Protein AF-A0AAJ1ENW9-F1 (afdb_monomer)

Secondary structure (DSSP, 8-state):
------STTTHHHHHHHHHHHHHHHHHHHHHHHHHHHTT--HHHHHHHHT--HHHHHHHHHHHH--

Nearest PDB structures (foldseek):
  4ldz-assembly1_B  TM=9.840E-01  e=3.621E-01  Bacillus subtilis subsp. subtilis str. 168
  4zms-assembly1_B  TM=9.906E-01  e=5.854E-01  Streptococcus pneumoniae R6
  4ld5-assembly1_B  TM=6.978E-01  e=9.465E-01  Staphylococcus aureus
  4hri-assembly1_B  TM=7.747E-01  e=3.040E+00  Nostoc sp. PCC 7120 = FACHB-418
  4yrv-assembly1_A  TM=7.631E-01  e=4.000E+00  Nostoc sp. PCC 7120 = FACHB-418

Radius of gyration: 18.67 Å; Cα contacts (8 Å, |Δi|>4): 24; chains: 1; bounding box: 33×60×18 Å

Mean predicted aligned error: 11.03 Å

Organism: Mediterraneibacter gnavus (NCBI:txid33038)

Structure (mmCIF, N/CA/C/O backbone):
data_AF-A0AAJ1ENW9-F1
#
_entry.id   AF-A0AAJ1ENW9-F1
#
loop_
_atom_site.group_PDB
_atom_site.id
_atom_site.type_symbol
_atom_site.label_atom_id
_atom_site.label_alt_id
_atom_site.label_comp_id
_atom_site.label_asym_id
_atom_site.label_entity_id
_atom_site.label_seq_id
_atom_site.pdbx_PDB_ins_code
_atom_site.Cartn_x
_atom_site.Cartn_y
_atom_site.Cartn_z
_atom_site.occupancy
_atom_site.B_iso_or_equiv
_atom_site.auth_seq_id
_atom_site.auth_comp_id
_atom_site.auth_asym_id
_atom_site.auth_atom_id
_atom_site.pdbx_PDB_model_num
ATOM 1 N N . MET A 1 1 ? 16.426 48.756 -6.976 1.00 46.19 1 MET A N 1
ATOM 2 C CA . MET A 1 1 ? 17.864 48.425 -6.891 1.00 46.19 1 MET A CA 1
ATOM 3 C C . MET A 1 1 ? 17.967 47.097 -6.161 1.00 46.19 1 MET A C 1
ATOM 5 O O . MET A 1 1 ? 17.309 46.954 -5.139 1.00 46.19 1 MET A O 1
ATOM 9 N N . SER A 1 2 ? 18.663 46.145 -6.777 1.00 51.72 2 SER A N 1
ATOM 10 C CA . SER A 1 2 ? 18.617 44.687 -6.615 1.00 51.72 2 SER A CA 1
ATOM 11 C C . SER A 1 2 ? 18.546 44.129 -5.193 1.00 51.72 2 SER A C 1
ATOM 13 O O . SER A 1 2 ? 19.424 44.396 -4.377 1.00 51.72 2 SER A O 1
ATOM 15 N N . ILE A 1 3 ? 17.570 43.245 -4.962 1.00 43.22 3 ILE A N 1
ATOM 16 C CA . ILE A 1 3 ? 17.674 42.197 -3.948 1.00 43.22 3 ILE A CA 1
ATOM 17 C C . ILE A 1 3 ? 17.665 40.839 -4.655 1.00 43.22 3 ILE A C 1
ATOM 19 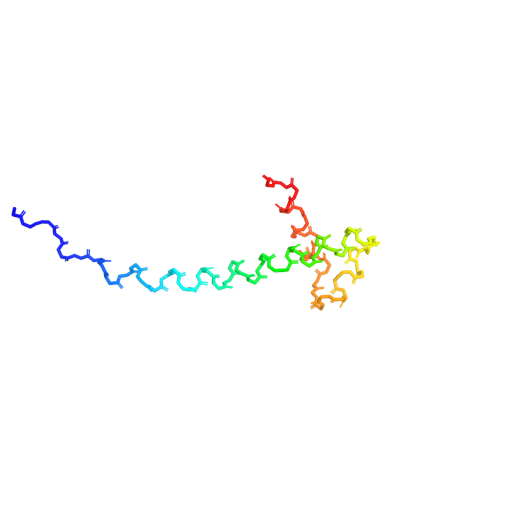O O . ILE A 1 3 ? 16.657 40.403 -5.193 1.00 43.22 3 ILE A O 1
ATOM 23 N N . TYR A 1 4 ? 18.831 40.203 -4.637 1.00 45.41 4 TYR A N 1
ATOM 24 C CA . TYR A 1 4 ? 19.009 38.764 -4.782 1.00 45.41 4 TYR A CA 1
ATOM 25 C C . TYR A 1 4 ? 18.810 38.150 -6.175 1.00 45.41 4 TYR A C 1
ATOM 27 O O . TYR A 1 4 ? 17.842 37.461 -6.479 1.00 45.41 4 TYR A O 1
ATOM 35 N N . GLU A 1 5 ? 19.869 38.278 -6.972 1.00 52.12 5 GLU A N 1
ATOM 36 C CA . GLU A 1 5 ? 20.435 37.133 -7.686 1.00 52.12 5 GLU A CA 1
ATOM 37 C C . GLU A 1 5 ? 20.746 36.004 -6.681 1.00 52.12 5 GLU A C 1
ATOM 39 O O . GLU A 1 5 ? 21.856 35.924 -6.164 1.00 52.12 5 GLU A O 1
ATOM 44 N N . TYR A 1 6 ? 19.770 35.165 -6.332 1.00 51.19 6 TYR A N 1
ATOM 45 C CA . TYR A 1 6 ? 20.027 33.836 -5.766 1.00 51.19 6 TYR A CA 1
ATOM 46 C C . TYR A 1 6 ? 18.749 32.981 -5.798 1.00 51.19 6 TYR A C 1
ATOM 48 O O . TYR A 1 6 ? 17.654 33.495 -5.604 1.00 51.19 6 TYR A O 1
ATOM 56 N N . ASP A 1 7 ? 18.920 31.678 -6.025 1.00 54.28 7 ASP A N 1
ATOM 57 C CA . ASP A 1 7 ? 17.942 30.573 -5.932 1.00 54.28 7 ASP A CA 1
ATOM 58 C C . ASP A 1 7 ? 17.043 30.188 -7.125 1.00 54.28 7 ASP A C 1
ATOM 60 O O . ASP A 1 7 ? 16.417 29.130 -7.074 1.00 54.28 7 ASP A O 1
ATOM 64 N N . GLN A 1 8 ? 17.060 30.878 -8.272 1.00 51.53 8 GLN A N 1
ATOM 65 C CA . GLN A 1 8 ? 16.335 30.380 -9.467 1.00 51.53 8 GLN A CA 1
ATOM 66 C C . GLN A 1 8 ? 16.958 29.121 -10.121 1.00 51.53 8 GLN A C 1
ATOM 68 O O . GLN A 1 8 ? 16.377 28.559 -11.044 1.00 51.53 8 GLN A O 1
ATOM 73 N N . GLU A 1 9 ? 18.093 28.619 -9.620 1.00 49.75 9 GLU A N 1
ATOM 74 C CA . GLU A 1 9 ? 18.693 27.349 -10.070 1.00 49.75 9 GLU A CA 1
ATOM 75 C C . GLU A 1 9 ? 18.366 26.136 -9.180 1.00 49.75 9 GLU A C 1
ATOM 77 O O . GLU A 1 9 ? 18.596 24.999 -9.599 1.00 49.75 9 GLU A O 1
ATOM 82 N N . LYS A 1 10 ? 17.791 26.322 -7.980 1.00 51.94 10 LYS A N 1
ATOM 83 C CA . LYS A 1 10 ? 17.457 25.203 -7.073 1.00 51.94 10 LYS A CA 1
ATOM 84 C C . LYS A 1 10 ? 16.022 24.689 -7.176 1.00 51.94 10 LYS A C 1
ATOM 86 O O . LYS A 1 10 ? 15.739 23.616 -6.648 1.00 51.94 10 LYS A O 1
ATOM 91 N N . HIS A 1 11 ? 15.137 25.390 -7.882 1.00 51.88 11 HIS A N 1
ATOM 92 C CA . HIS A 1 11 ? 13.735 24.981 -8.012 1.00 51.88 11 HIS A CA 1
ATOM 93 C C . HIS A 1 11 ? 13.503 23.880 -9.062 1.00 51.88 11 HIS A C 1
ATOM 95 O O . HIS A 1 11 ? 12.689 22.994 -8.842 1.00 51.88 11 HIS A O 1
ATOM 101 N N . MET A 1 12 ? 14.276 23.832 -10.152 1.00 49.53 12 MET A N 1
ATOM 102 C CA . MET A 1 12 ? 14.002 22.902 -11.266 1.00 49.53 12 MET A CA 1
ATOM 103 C C . MET A 1 12 ? 14.493 21.453 -11.078 1.00 49.53 12 MET A C 1
ATOM 105 O O . MET A 1 12 ? 14.314 20.628 -11.979 1.00 49.53 12 MET A O 1
ATOM 109 N N . ARG A 1 13 ? 15.140 21.115 -9.952 1.00 48.22 13 ARG A N 1
ATOM 110 C CA . ARG A 1 13 ? 15.618 19.740 -9.693 1.00 48.22 13 ARG A CA 1
ATOM 111 C C . ARG A 1 13 ? 14.766 18.948 -8.706 1.00 48.22 13 ARG A C 1
ATOM 113 O O . ARG A 1 13 ? 14.665 17.743 -8.884 1.00 48.22 13 ARG A O 1
ATOM 120 N N . GLN A 1 14 ? 14.116 19.589 -7.735 1.00 48.69 14 GLN A N 1
ATOM 121 C CA . GLN A 1 14 ? 13.309 18.863 -6.741 1.00 48.69 14 GLN A CA 1
ATOM 122 C C . GLN A 1 14 ? 11.939 18.426 -7.276 1.00 48.69 14 GLN A C 1
ATOM 124 O O . GLN A 1 14 ? 11.449 17.372 -6.887 1.00 48.69 14 GLN A O 1
ATOM 129 N N . GLU A 1 15 ? 11.355 19.162 -8.227 1.00 45.22 15 GLU A N 1
ATOM 130 C CA . GLU A 1 15 ? 10.039 18.813 -8.787 1.00 45.22 15 GLU A CA 1
ATOM 131 C C . GLU A 1 15 ? 10.039 17.494 -9.582 1.00 45.22 15 GLU A C 1
ATOM 133 O O . GLU A 1 15 ? 8.997 16.853 -9.707 1.00 45.22 15 GLU A O 1
ATOM 138 N N . ARG A 1 16 ? 11.193 17.049 -10.107 1.00 51.66 16 ARG A N 1
ATOM 139 C CA . ARG A 1 16 ? 11.274 15.804 -10.894 1.00 51.66 16 ARG A CA 1
ATOM 140 C C . ARG A 1 16 ? 11.358 14.537 -10.049 1.00 51.66 16 ARG A C 1
ATOM 142 O O . ARG A 1 16 ? 10.809 13.528 -10.475 1.00 51.66 16 ARG A O 1
ATOM 149 N N . GLU A 1 17 ? 12.043 14.578 -8.909 1.00 47.16 17 GLU A N 1
ATOM 150 C CA . GLU A 1 17 ? 12.184 13.407 -8.029 1.00 47.16 17 GLU A CA 1
ATOM 151 C C . GLU A 1 17 ? 10.922 13.188 -7.188 1.00 47.16 17 GLU A C 1
ATOM 153 O O . GLU A 1 17 ? 10.394 12.078 -7.190 1.00 47.16 17 GLU A O 1
ATOM 158 N N . ALA A 1 18 ? 10.347 14.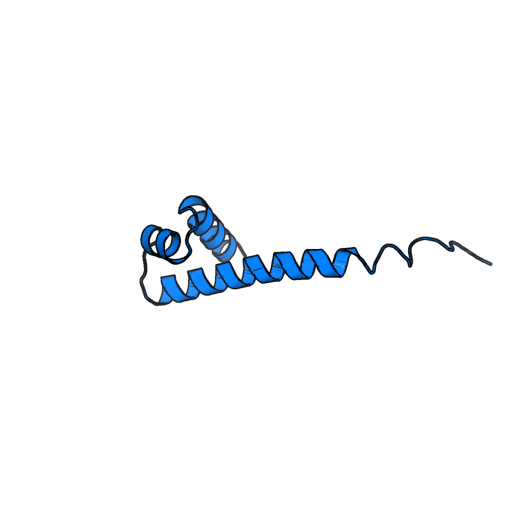254 -6.612 1.00 50.78 18 ALA A N 1
ATOM 159 C CA . ALA A 1 18 ? 9.091 14.163 -5.861 1.00 50.78 18 ALA A CA 1
ATOM 160 C C . ALA A 1 18 ? 7.934 13.629 -6.727 1.00 50.78 18 ALA A C 1
ATOM 162 O O . ALA A 1 18 ? 7.251 12.687 -6.339 1.00 50.78 18 ALA 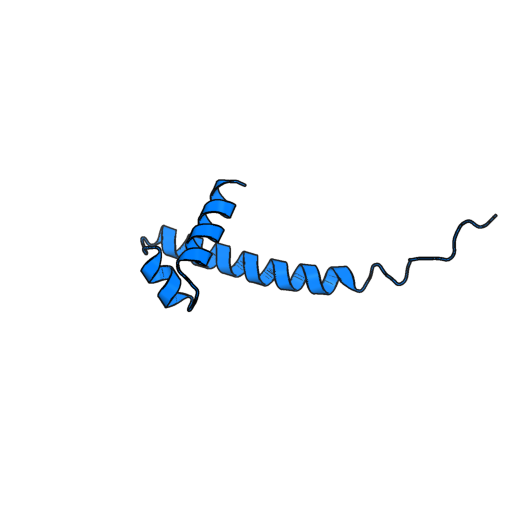A O 1
ATOM 163 N N . SER A 1 19 ? 7.800 14.122 -7.966 1.00 53.84 19 SER A N 1
ATOM 164 C CA . SER A 1 19 ? 6.755 13.652 -8.890 1.00 53.84 19 SER A CA 1
ATOM 165 C C . SER A 1 19 ? 6.886 12.171 -9.270 1.00 53.84 19 SER A C 1
ATOM 167 O O . SER A 1 19 ? 5.900 11.542 -9.654 1.00 53.84 19 SER A O 1
ATOM 169 N N . TRP A 1 20 ? 8.098 11.609 -9.232 1.00 55.31 20 TRP A N 1
ATOM 170 C CA . TRP A 1 20 ? 8.331 10.221 -9.634 1.00 55.31 20 TRP A CA 1
ATOM 171 C C . TRP A 1 20 ? 8.053 9.245 -8.486 1.00 55.31 20 TRP A C 1
ATOM 173 O O . TRP A 1 20 ? 7.422 8.208 -8.707 1.00 55.31 20 TRP A O 1
ATOM 183 N N . GLU A 1 21 ? 8.448 9.599 -7.260 1.00 59.59 21 GLU A N 1
ATOM 184 C CA . GLU A 1 21 ? 8.118 8.823 -6.058 1.00 59.59 21 GLU A CA 1
ATOM 185 C C . GLU A 1 21 ? 6.620 8.885 -5.726 1.00 59.59 21 GLU A C 1
ATOM 187 O O . GLU A 1 21 ? 6.006 7.834 -5.519 1.00 59.59 21 GLU A O 1
ATOM 192 N N . GLU A 1 22 ? 5.989 10.063 -5.818 1.00 63.75 22 GLU A N 1
ATOM 193 C CA . GLU A 1 22 ? 4.536 10.210 -5.631 1.00 63.75 22 GLU A CA 1
ATOM 194 C C . GLU A 1 22 ? 3.736 9.387 -6.653 1.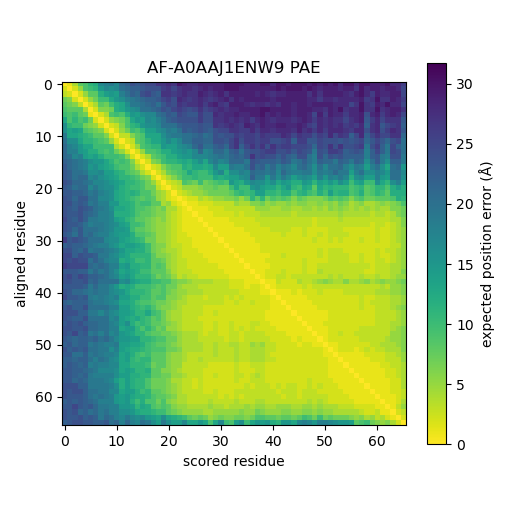00 63.75 22 GLU A C 1
ATOM 196 O O . GLU A 1 22 ? 2.699 8.801 -6.326 1.00 63.75 22 GLU A O 1
ATOM 201 N N . GLY A 1 23 ? 4.229 9.287 -7.893 1.00 74.06 23 GLY A N 1
ATOM 202 C CA . GLY A 1 23 ? 3.604 8.474 -8.936 1.00 74.06 23 GLY A CA 1
ATOM 203 C C . GLY A 1 23 ? 3.625 6.976 -8.619 1.00 74.06 23 GLY A C 1
ATOM 204 O O . GLY A 1 23 ? 2.640 6.277 -8.877 1.00 74.06 23 GLY A O 1
ATOM 205 N N . ARG A 1 24 ? 4.717 6.478 -8.024 1.00 78.56 24 ARG A N 1
ATOM 206 C CA . ARG A 1 24 ? 4.852 5.064 -7.644 1.00 78.56 24 ARG A CA 1
ATOM 207 C C . ARG A 1 24 ? 3.939 4.710 -6.471 1.00 78.56 24 ARG A C 1
ATOM 209 O O . ARG A 1 24 ? 3.241 3.698 -6.546 1.00 78.56 24 ARG A O 1
ATOM 216 N N . GLU A 1 25 ? 3.900 5.537 -5.428 1.00 80.94 25 GLU A N 1
ATOM 217 C CA . GLU A 1 25 ? 2.997 5.318 -4.289 1.00 80.94 25 GLU A CA 1
ATOM 218 C C . GLU A 1 25 ? 1.525 5.423 -4.695 1.00 80.94 25 GLU A C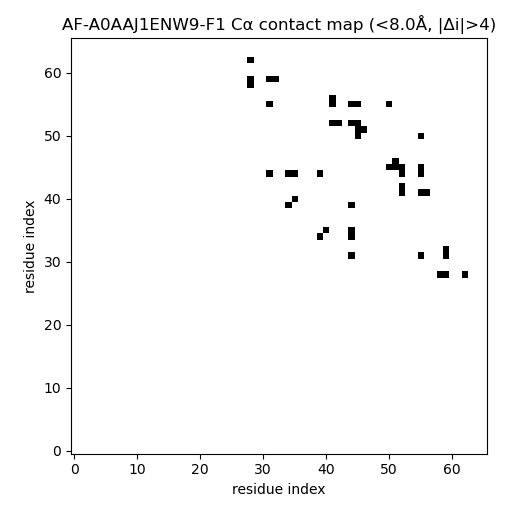 1
ATOM 220 O O . GLU A 1 25 ? 0.715 4.586 -4.294 1.00 80.94 25 GLU A O 1
ATOM 225 N N . SER A 1 26 ? 1.176 6.394 -5.542 1.00 83.00 26 SER A N 1
ATOM 226 C CA . SER A 1 26 ? -0.193 6.551 -6.046 1.00 83.00 26 SER A CA 1
ATOM 227 C C . SER A 1 26 ? -0.651 5.327 -6.839 1.00 83.00 26 SER A C 1
ATOM 229 O O . SER A 1 26 ? -1.768 4.843 -6.647 1.00 83.00 26 SER A O 1
ATOM 231 N N . LEU A 1 27 ? 0.221 4.777 -7.692 1.00 87.94 27 LEU A N 1
ATOM 232 C CA . LEU A 1 27 ? -0.070 3.553 -8.435 1.00 87.94 27 LEU A CA 1
ATOM 233 C C . LEU A 1 27 ? -0.285 2.363 -7.492 1.00 87.94 27 LEU A C 1
ATOM 235 O O . LEU A 1 27 ? -1.218 1.584 -7.688 1.00 87.94 27 LEU A O 1
ATOM 239 N N . LEU A 1 28 ? 0.551 2.229 -6.461 1.00 88.88 28 LEU A N 1
ATOM 240 C CA . LEU A 1 28 ? 0.439 1.147 -5.488 1.00 88.88 28 LEU A CA 1
ATOM 241 C C . LEU A 1 28 ? -0.880 1.243 -4.703 1.00 88.88 28 LEU A C 1
ATOM 243 O O . LEU A 1 28 ? -1.611 0.255 -4.615 1.00 88.88 28 LEU A O 1
ATOM 247 N N . LYS A 1 29 ? -1.247 2.444 -4.237 1.00 88.75 29 LYS A N 1
ATOM 248 C CA . LYS A 1 29 ? -2.535 2.723 -3.578 1.00 88.75 29 LYS A CA 1
ATOM 249 C C . LYS A 1 29 ? -3.724 2.388 -4.489 1.00 88.75 29 LYS A C 1
ATOM 251 O O . LYS A 1 29 ? -4.660 1.714 -4.054 1.00 88.75 29 LYS A O 1
ATOM 256 N N . GLU A 1 30 ? -3.670 2.754 -5.772 1.00 90.62 30 GLU A N 1
ATOM 257 C CA . GLU A 1 30 ? -4.721 2.417 -6.744 1.00 90.62 30 GLU A CA 1
ATOM 258 C C . GLU A 1 30 ? -4.854 0.896 -6.956 1.00 90.62 30 GLU A C 1
ATOM 260 O O . GLU A 1 30 ? -5.967 0.358 -7.011 1.00 90.62 30 GLU A O 1
ATOM 265 N N . LEU A 1 31 ? -3.731 0.178 -7.059 1.00 91.62 31 LEU A N 1
ATOM 266 C CA . LEU A 1 31 ? -3.721 -1.278 -7.220 1.00 91.62 31 LEU A CA 1
ATOM 267 C C . LEU A 1 31 ? -4.307 -1.991 -5.996 1.00 91.62 31 LEU A C 1
ATOM 269 O O . LEU A 1 31 ? -5.121 -2.907 -6.159 1.00 91.62 31 LEU A O 1
ATOM 273 N N . ILE A 1 32 ? -3.940 -1.548 -4.792 1.00 91.88 32 ILE A N 1
ATOM 274 C CA . ILE A 1 32 ? -4.493 -2.044 -3.527 1.00 91.88 32 ILE A CA 1
ATOM 275 C C . ILE A 1 32 ? -6.005 -1.819 -3.501 1.00 91.88 32 ILE A C 1
ATOM 277 O O . ILE A 1 32 ? -6.761 -2.768 -3.293 1.00 91.88 32 ILE A O 1
ATOM 281 N N . GLN A 1 33 ? -6.469 -0.604 -3.807 1.00 90.19 33 GLN A N 1
ATOM 282 C CA . GLN A 1 33 ? -7.895 -0.275 -3.829 1.00 90.19 33 GLN A CA 1
ATOM 283 C C . GLN A 1 33 ? -8.675 -1.141 -4.824 1.00 90.19 33 GLN A C 1
ATOM 285 O O . GLN A 1 33 ? -9.735 -1.676 -4.492 1.00 90.19 33 GLN A O 1
ATOM 290 N N . LYS A 1 34 ? -8.148 -1.327 -6.041 1.00 92.00 34 LYS A N 1
ATOM 291 C CA . LYS A 1 34 ? -8.766 -2.181 -7.068 1.00 92.00 34 LYS A CA 1
ATOM 292 C C . LYS A 1 34 ? -8.862 -3.637 -6.623 1.00 92.00 34 LYS A C 1
ATOM 294 O O . LYS A 1 34 ? -9.850 -4.297 -6.945 1.00 92.00 34 LYS A O 1
ATOM 299 N N . LYS A 1 35 ? -7.854 -4.162 -5.921 1.00 92.62 35 LYS A N 1
ATOM 300 C CA . LYS A 1 35 ? -7.882 -5.533 -5.391 1.00 92.62 35 LYS A CA 1
ATOM 301 C C . LYS A 1 35 ? -8.838 -5.649 -4.197 1.00 92.62 35 LYS A C 1
ATOM 303 O O . LYS A 1 35 ? -9.662 -6.559 -4.187 1.00 92.62 35 LYS A O 1
ATOM 308 N N . LEU A 1 36 ? -8.851 -4.693 -3.272 1.00 89.62 36 LEU A N 1
ATOM 309 C CA . LEU A 1 36 ? -9.847 -4.655 -2.193 1.00 89.62 36 LEU A CA 1
ATOM 310 C C . LEU A 1 36 ? -11.280 -4.609 -2.740 1.00 89.62 36 LEU A C 1
ATOM 312 O O . LEU A 1 36 ? -12.134 -5.368 -2.293 1.00 89.62 36 LEU A O 1
ATOM 316 N N . ALA A 1 37 ? -11.536 -3.799 -3.773 1.00 90.62 37 ALA A N 1
ATOM 317 C CA . ALA A 1 37 ? -12.844 -3.718 -4.430 1.00 90.62 37 ALA A CA 1
ATOM 318 C C . ALA A 1 37 ? -13.265 -5.031 -5.117 1.00 90.62 37 ALA A C 1
ATOM 320 O O . ALA A 1 37 ? -14.455 -5.300 -5.264 1.00 90.62 37 ALA A O 1
ATOM 321 N N . LYS A 1 38 ? -12.299 -5.861 -5.527 1.00 92.75 38 LYS A N 1
ATOM 322 C CA . LYS A 1 38 ? -12.536 -7.216 -6.050 1.00 92.75 38 LYS A CA 1
ATOM 323 C C . LYS A 1 38 ? -12.713 -8.268 -4.945 1.00 92.75 38 LYS A C 1
ATOM 325 O O . LYS A 1 38 ? -13.049 -9.403 -5.269 1.00 92.75 38 LYS A O 1
ATOM 330 N N . GLY A 1 39 ? -12.506 -7.907 -3.676 1.00 92.75 39 GLY A N 1
ATOM 331 C CA . GLY A 1 39 ? -12.648 -8.793 -2.519 1.00 92.75 39 GLY A CA 1
ATOM 332 C C . GLY A 1 39 ? -11.383 -9.562 -2.128 1.00 92.75 39 GLY A C 1
ATOM 333 O O . GLY A 1 39 ? -11.495 -10.556 -1.417 1.00 92.75 39 GLY A O 1
ATOM 334 N N . TYR A 1 40 ? -10.197 -9.143 -2.584 1.00 93.12 40 TYR A N 1
ATOM 335 C CA . TYR A 1 40 ? -8.931 -9.738 -2.134 1.00 93.12 40 TYR A CA 1
ATOM 336 C C . TYR A 1 40 ? -8.611 -9.331 -0.690 1.00 93.12 40 TYR A C 1
ATOM 338 O O . TYR A 1 40 ? -8.897 -8.201 -0.286 1.00 93.12 40 TYR A O 1
ATOM 346 N N . SER A 1 41 ? -7.994 -10.236 0.072 1.00 93.06 41 SER A N 1
ATOM 347 C CA . SER A 1 41 ? -7.538 -9.951 1.434 1.00 93.06 41 SER A CA 1
ATOM 348 C C . SER A 1 41 ? -6.149 -9.297 1.446 1.00 93.06 41 SER A C 1
ATOM 350 O O . SER A 1 41 ? -5.439 -9.315 0.444 1.00 93.06 41 SER A O 1
ATOM 352 N N . ILE A 1 42 ? -5.751 -8.705 2.577 1.00 91.44 42 ILE A N 1
ATOM 353 C CA . ILE A 1 42 ? -4.425 -8.082 2.747 1.00 91.44 42 ILE A CA 1
ATOM 354 C C . ILE A 1 42 ? -3.271 -9.031 2.355 1.00 91.44 42 ILE A C 1
ATOM 356 O O . ILE A 1 42 ? -2.444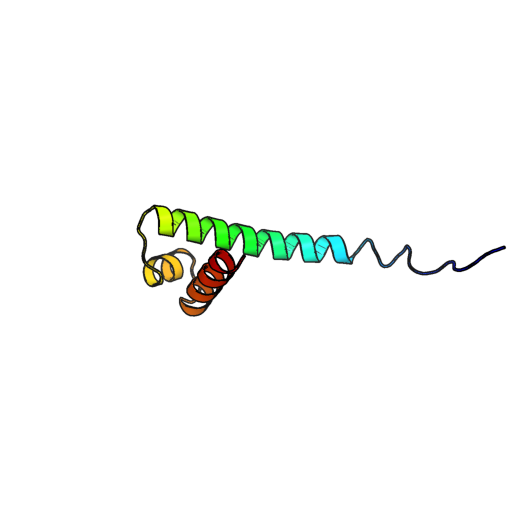 -8.593 1.555 1.00 91.44 42 ILE A O 1
ATOM 360 N N . PRO A 1 43 ? -3.217 -10.304 2.808 1.00 93.94 43 PRO A N 1
ATOM 361 C CA . PRO A 1 43 ? -2.153 -11.223 2.394 1.00 93.94 43 PRO A CA 1
ATOM 362 C C . PRO A 1 43 ? -2.182 -11.549 0.895 1.00 93.94 43 PRO A C 1
ATOM 364 O O . PRO A 1 43 ? -1.126 -11.593 0.272 1.00 93.94 43 PRO A O 1
ATOM 367 N N . ASP A 1 44 ? -3.362 -11.687 0.275 1.00 94.19 44 ASP A N 1
ATOM 368 C CA . ASP A 1 44 ? -3.450 -11.901 -1.181 1.00 94.19 44 ASP A CA 1
ATOM 369 C C . ASP A 1 44 ? -2.934 -10.686 -1.969 1.00 94.19 44 ASP A C 1
ATOM 371 O O . ASP A 1 44 ? -2.369 -10.814 -3.055 1.00 94.19 44 ASP A O 1
ATOM 375 N N . ILE A 1 45 ? -3.176 -9.478 -1.454 1.00 93.12 45 ILE A N 1
ATOM 376 C CA . ILE A 1 45 ? -2.713 -8.230 -2.067 1.00 93.12 45 ILE A CA 1
ATOM 377 C C . ILE A 1 45 ? -1.202 -8.093 -1.912 1.00 93.12 45 ILE A C 1
ATOM 379 O O . ILE A 1 45 ? -0.549 -7.730 -2.886 1.00 93.12 45 ILE A O 1
ATOM 383 N N . ALA A 1 46 ? -0.672 -8.396 -0.728 1.00 93.88 46 ALA A N 1
ATOM 384 C CA . ALA A 1 46 ? 0.755 -8.405 -0.429 1.00 93.88 46 ALA A CA 1
ATOM 385 C C . ALA A 1 46 ? 1.506 -9.369 -1.355 1.00 93.88 46 ALA A C 1
ATOM 387 O O . ALA A 1 46 ? 2.403 -8.949 -2.083 1.00 93.88 46 ALA A O 1
ATOM 388 N N . GLU A 1 47 ? 1.048 -10.621 -1.448 1.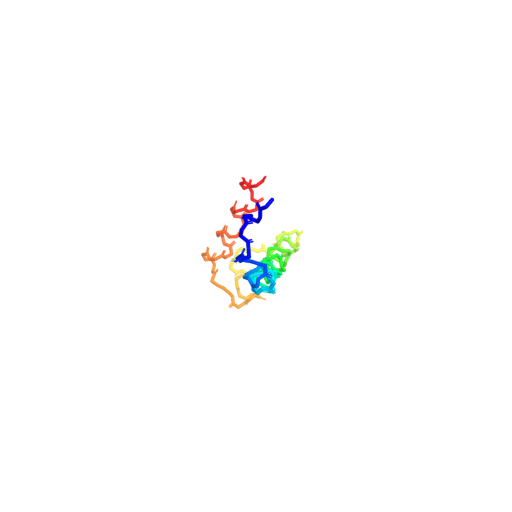00 93.88 47 GLU A N 1
ATOM 389 C CA . GLU A 1 47 ? 1.621 -11.613 -2.364 1.00 93.88 47 GLU A CA 1
ATOM 390 C C . GLU A 1 47 ? 1.526 -11.150 -3.824 1.00 93.88 47 GLU A C 1
ATOM 392 O O . GLU A 1 47 ? 2.507 -11.185 -4.564 1.00 93.88 47 GLU A O 1
ATOM 397 N N . ALA A 1 48 ? 0.364 -10.651 -4.249 1.00 91.31 48 ALA A N 1
ATOM 398 C CA . ALA A 1 48 ? 0.149 -10.272 -5.641 1.00 91.31 48 ALA A CA 1
ATOM 399 C C . ALA A 1 48 ? 0.782 -8.932 -6.053 1.00 91.31 48 ALA A C 1
ATOM 401 O O . ALA A 1 48 ? 0.720 -8.587 -7.237 1.00 91.31 48 ALA A O 1
ATOM 402 N N . LEU A 1 49 ? 1.293 -8.150 -5.102 1.00 90.38 49 LEU A N 1
ATOM 403 C CA . LEU A 1 49 ? 2.088 -6.946 -5.347 1.00 90.38 49 LEU A CA 1
ATOM 404 C C . LEU A 1 49 ? 3.573 -7.165 -5.030 1.00 90.38 49 LEU A C 1
ATOM 406 O O . LEU A 1 49 ? 4.354 -6.262 -5.302 1.00 90.38 49 LEU A O 1
ATOM 410 N N . GLU A 1 50 ? 3.953 -8.350 -4.533 1.00 92.19 50 GLU A N 1
ATOM 411 C CA . GLU A 1 50 ? 5.301 -8.665 -4.035 1.00 92.19 50 GLU A CA 1
ATOM 412 C C . GLU A 1 50 ? 5.778 -7.663 -2.966 1.00 92.19 50 GLU A C 1
ATOM 414 O O . GLU A 1 50 ? 6.952 -7.305 -2.894 1.00 92.19 50 GLU A O 1
ATOM 419 N N . GLU A 1 51 ? 4.844 -7.205 -2.131 1.00 90.94 51 GLU A N 1
ATOM 420 C CA . GLU A 1 51 ? 5.069 -6.222 -1.070 1.00 90.94 51 GLU A CA 1
ATOM 421 C C . GLU A 1 51 ? 4.687 -6.811 0.294 1.00 90.94 51 GLU A C 1
ATOM 423 O O . GLU A 1 51 ? 3.922 -7.768 0.398 1.00 90.94 51 GLU A O 1
ATOM 428 N N . GLU A 1 52 ? 5.185 -6.211 1.371 1.00 92.69 52 GLU A N 1
ATOM 429 C CA . GLU A 1 52 ? 4.905 -6.667 2.734 1.00 92.69 52 GLU A CA 1
ATOM 430 C C . GLU A 1 52 ? 3.456 -6.372 3.162 1.00 92.69 52 GLU A C 1
ATOM 432 O O . GLU A 1 52 ? 2.951 -5.263 2.973 1.00 92.69 52 GLU A O 1
ATOM 437 N N . GLU A 1 53 ? 2.807 -7.310 3.863 1.00 92.94 53 GLU A N 1
ATOM 438 C CA . GLU A 1 53 ? 1.454 -7.114 4.422 1.00 92.94 53 GLU A CA 1
ATOM 439 C C . GLU A 1 53 ? 1.356 -5.865 5.308 1.00 92.94 53 GLU A C 1
ATOM 441 O O . GLU A 1 53 ? 0.346 -5.158 5.309 1.00 92.94 53 GLU A O 1
ATOM 446 N N . THR A 1 54 ? 2.429 -5.563 6.043 1.00 93.38 54 THR A N 1
ATOM 447 C CA . THR A 1 54 ? 2.523 -4.367 6.890 1.00 93.38 54 THR A CA 1
ATOM 448 C C . THR A 1 54 ? 2.515 -3.078 6.071 1.00 93.38 54 THR A C 1
ATOM 450 O O . THR A 1 54 ? 1.873 -2.108 6.479 1.00 93.38 54 THR A O 1
ATOM 453 N N . LEU A 1 55 ? 3.165 -3.072 4.903 1.00 91.12 55 LEU A N 1
ATOM 454 C CA . LEU A 1 55 ? 3.168 -1.942 3.980 1.00 91.12 55 LEU A CA 1
ATOM 455 C C . LEU A 1 55 ? 1.78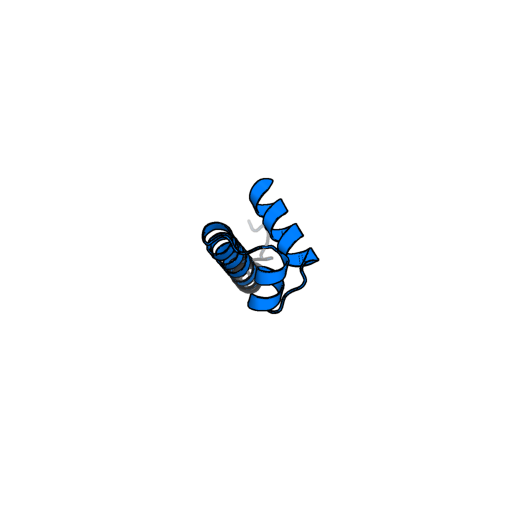2 -1.757 3.360 1.00 91.12 55 LEU A C 1
ATOM 457 O O . LEU A 1 55 ? 1.256 -0.648 3.380 1.00 91.12 55 LEU A O 1
ATOM 461 N N . ILE A 1 56 ? 1.159 -2.841 2.888 1.00 93.19 56 ILE A N 1
ATOM 462 C CA . ILE A 1 56 ? -0.208 -2.808 2.349 1.00 93.19 56 ILE A CA 1
ATOM 463 C C . ILE A 1 56 ? -1.186 -2.268 3.396 1.00 93.19 56 ILE A C 1
ATOM 465 O O . ILE A 1 56 ? -1.955 -1.357 3.103 1.00 93.19 56 ILE A O 1
ATOM 469 N N . SER A 1 57 ? -1.122 -2.775 4.629 1.00 92.75 57 SER A N 1
ATOM 470 C CA . SER A 1 57 ? -1.971 -2.319 5.734 1.00 92.75 57 SER A CA 1
ATOM 471 C C . SER A 1 57 ? -1.775 -0.828 6.031 1.00 92.75 57 SER A C 1
ATOM 473 O O . SER A 1 57 ? -2.750 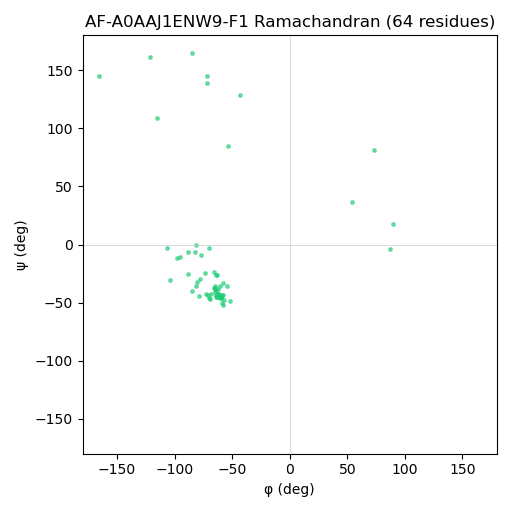-0.082 6.124 1.00 92.75 57 SER A O 1
ATOM 475 N N . LYS A 1 58 ? -0.518 -0.364 6.082 1.00 92.06 58 LYS A N 1
ATOM 476 C CA . LYS A 1 58 ? -0.197 1.056 6.267 1.00 92.06 58 LYS A CA 1
ATOM 477 C C . LYS A 1 58 ? -0.771 1.920 5.141 1.00 92.06 58 LYS A C 1
ATOM 479 O O . LYS A 1 58 ? -1.398 2.934 5.425 1.00 92.06 58 LYS A O 1
ATOM 484 N N . LEU A 1 59 ? -0.603 1.511 3.883 1.00 90.06 59 LEU A N 1
ATOM 485 C CA . LEU A 1 59 ? -1.112 2.249 2.722 1.00 90.06 59 LEU A CA 1
ATOM 486 C C . LEU A 1 59 ? -2.643 2.324 2.719 1.00 90.06 59 LEU A C 1
ATOM 488 O O . LEU A 1 59 ? -3.195 3.375 2.407 1.00 90.06 59 LEU A O 1
ATOM 492 N N . ILE A 1 60 ? -3.330 1.243 3.103 1.00 90.12 60 ILE A N 1
ATOM 493 C CA . ILE A 1 60 ? -4.793 1.233 3.260 1.00 90.12 60 ILE A CA 1
ATOM 494 C C . ILE A 1 60 ? -5.217 2.222 4.345 1.00 90.12 60 ILE A C 1
ATOM 496 O O . ILE A 1 60 ? -6.157 2.986 4.134 1.00 90.12 60 ILE A O 1
ATOM 500 N N . GLN A 1 61 ? -4.529 2.224 5.488 1.00 90.12 61 GLN A N 1
ATOM 501 C CA . GLN A 1 61 ? -4.842 3.129 6.588 1.00 90.12 61 GLN A CA 1
ATOM 502 C C . GLN A 1 61 ? -4.638 4.596 6.178 1.00 90.12 61 GLN A C 1
ATOM 504 O O . GLN A 1 61 ? -5.537 5.409 6.367 1.00 90.12 61 GLN A O 1
ATOM 509 N N . GLU A 1 62 ? -3.524 4.917 5.516 1.00 89.06 62 GLU A N 1
ATOM 510 C CA . GLU A 1 62 ? -3.269 6.259 4.976 1.00 89.06 62 GLU A CA 1
ATOM 511 C C . GLU A 1 62 ? -4.350 6.714 3.984 1.00 89.06 62 GLU A C 1
ATOM 513 O O . GLU A 1 62 ? -4.668 7.897 3.924 1.00 89.06 62 GLU A O 1
ATOM 518 N N . MET A 1 63 ? -4.932 5.792 3.210 1.00 83.25 63 MET A N 1
ATOM 519 C CA . MET A 1 63 ? -6.050 6.093 2.307 1.00 83.25 63 MET A CA 1
ATOM 520 C C . MET A 1 63 ? -7.381 6.326 3.038 1.00 83.25 63 MET A C 1
ATOM 522 O O . MET A 1 63 ? -8.269 6.949 2.464 1.00 83.25 63 MET A O 1
ATOM 526 N N . GLN A 1 64 ? -7.558 5.789 4.249 1.00 78.19 64 GLN A N 1
ATOM 527 C CA . GLN A 1 64 ? -8.761 5.987 5.071 1.00 78.19 64 GLN A CA 1
ATOM 528 C C . GLN A 1 64 ? -8.673 7.230 5.968 1.00 78.19 64 GLN A C 1
ATOM 530 O O . GLN A 1 64 ? -9.709 7.756 6.369 1.00 78.19 64 GLN A O 1
ATOM 535 N N . GLU A 1 65 ? -7.458 7.668 6.309 1.00 73.75 65 GLU A N 1
ATOM 536 C CA . GLU A 1 65 ? -7.194 8.842 7.153 1.00 73.75 65 GLU A CA 1
ATOM 537 C C . GLU A 1 65 ? -7.102 10.167 6.364 1.00 73.75 65 GLU A C 1
ATOM 539 O O . GLU A 1 65 ? -7.029 11.230 6.984 1.00 73.75 65 GLU A O 1
ATOM 544 N N . ALA A 1 66 ? -7.130 10.115 5.025 1.00 55.38 66 ALA A N 1
ATOM 545 C CA . ALA A 1 66 ? -7.142 11.268 4.113 1.00 55.38 66 ALA A CA 1
ATOM 546 C C . ALA A 1 66 ? -8.566 11.664 3.680 1.00 55.38 66 ALA A C 1
ATOM 548 O O . ALA A 1 66 ? -8.830 12.888 3.600 1.00 55.38 66 ALA A O 1
#

Sequence (66 aa):
MSIYEYDQEKHMRQEREASWEEGRESLLKELIQKKLAKGYSIPDIAEALEEEETLISKLIQEMQEA

Foldseek 3Di:
DDDDPDDPVPPVPPVVVVVVVVVVLVVLLVQLVVCVVVVDDLVRSCVVVVHDSVVSVVSVVVVVVD

pLDDT: mean 76.2, std 18.92, range [43.22, 94.19]

Solvent-accessible surface area (backbone atoms only — not comparable to full-atom values): 4065 Å² total; per-residue (Å²): 134,90,83,70,98,70,66,87,79,64,60,79,62,56,62,60,56,54,56,52,55,52,49,54,53,52,51,51,52,51,53,51,50,57,39,48,75,72,68,50,51,65,63,58,50,12,64,76,66,78,46,54,50,69,56,52,52,49,51,53,49,57,66,72,77,106